Protein AF-A0A8J7AUU2-F1 (afdb_monomer_lite)

Radius of gyration: 16.63 Å; chains: 1; bounding box: 39×26×56 Å

Foldseek 3Di:
DFWDFDWDWDWDQDPVRDIDIDTATATPLAQFKWFWDDCPVVPDDDDDRFIWGHHPVQKIDRPQQKIWGWDDPDRFKIKTKIDGHPDPDIDIWMWGHPPGFKIFIGDPNHTDIIIGTPVNPD

Sequence (122 aa):
MTAVAQEFTTCVMTIDSSVVCGTHTFLQVGNTSWLVETAENGRNSDFHEVPWVFSQNGTVRAGDLWQGSWQVESEDTISVTIRMSGSSATDQFTVRFHGSTNFTAYKNGRAYRYGISADGQG

pLDDT: mean 79.59, std 15.45, range [35.44, 96.62]

Secondary structure (DSSP, 8-state):
---EEEEEEEEEE-TTS-EEEEEEEEEE-TTEEEEEPPGGGSS-S------EEE-TTSEEEETTTEEEEEEE-SSSEEEEEEEETT---EEEEEEEEETTTEEEEEETTEEEEEEEETT---

Structure (mmCIF, N/CA/C/O backbone):
data_AF-A0A8J7AUU2-F1
#
_entry.id   AF-A0A8J7AUU2-F1
#
loop_
_atom_site.group_PDB
_atom_site.id
_atom_site.type_symbol
_atom_site.label_atom_id
_atom_site.label_alt_id
_atom_site.label_comp_id
_atom_site.label_asym_id
_atom_site.label_entity_id
_atom_site.label_seq_id
_atom_site.pdbx_PDB_ins_code
_atom_site.Cartn_x
_atom_site.Cartn_y
_atom_site.Cartn_z
_atom_site.occupancy
_atom_site.B_iso_or_equiv
_atom_site.auth_seq_id
_atom_site.auth_comp_id
_atom_site.auth_asym_id
_atom_site.auth_atom_id
_atom_site.pdbx_PDB_model_num
ATOM 1 N N . MET A 1 1 ? -9.415 -12.548 0.829 1.00 52.66 1 MET A N 1
ATOM 2 C CA . MET A 1 1 ? -9.555 -12.111 2.234 1.00 52.66 1 MET A CA 1
ATOM 3 C C . MET A 1 1 ? -9.561 -10.599 2.191 1.00 52.66 1 MET A C 1
ATOM 5 O O . MET A 1 1 ? -8.622 -10.010 1.662 1.00 52.66 1 MET A O 1
ATOM 9 N N . THR A 1 2 ? -10.656 -10.005 2.649 1.00 53.25 2 THR A N 1
ATOM 10 C CA . THR A 1 2 ? -10.889 -8.560 2.608 1.00 53.25 2 THR A CA 1
ATOM 11 C C . THR A 1 2 ? -10.137 -7.880 3.747 1.00 53.25 2 THR A C 1
ATOM 13 O O . THR A 1 2 ? -9.957 -8.478 4.808 1.00 53.25 2 THR A O 1
ATOM 16 N N . ALA A 1 3 ? -9.705 -6.635 3.544 1.00 59.75 3 ALA A N 1
ATOM 17 C CA . ALA A 1 3 ? -9.190 -5.826 4.640 1.00 59.75 3 ALA A CA 1
ATOM 18 C C . ALA A 1 3 ? -10.308 -5.601 5.660 1.00 59.75 3 ALA A C 1
ATOM 20 O O . ALA A 1 3 ? -11.392 -5.138 5.303 1.00 59.75 3 ALA A O 1
ATOM 21 N N . VAL A 1 4 ? -10.054 -5.947 6.918 1.00 58.50 4 VAL A N 1
ATOM 22 C CA . VAL A 1 4 ? -11.031 -5.776 7.993 1.00 58.50 4 VAL A CA 1
ATOM 23 C C . VAL A 1 4 ? -10.610 -4.579 8.828 1.00 58.50 4 VAL A C 1
ATOM 25 O O . VAL A 1 4 ? -9.488 -4.521 9.331 1.00 58.50 4 VAL A O 1
ATOM 28 N N . ALA A 1 5 ? -11.518 -3.620 8.959 1.00 61.34 5 ALA A N 1
ATOM 29 C CA . ALA A 1 5 ? -11.439 -2.597 9.984 1.00 61.34 5 ALA A CA 1
ATOM 30 C C . ALA A 1 5 ? -11.677 -3.278 11.339 1.00 61.34 5 ALA A C 1
ATOM 32 O O . ALA A 1 5 ? -12.768 -3.791 11.584 1.00 61.34 5 ALA A O 1
ATOM 33 N N . GLN A 1 6 ? -10.651 -3.345 12.184 1.00 56.41 6 GLN A N 1
ATOM 34 C CA . GLN A 1 6 ? -10.781 -3.853 13.547 1.00 56.41 6 GLN A CA 1
ATOM 35 C C . GLN A 1 6 ? -10.790 -2.678 14.518 1.00 56.41 6 GLN A C 1
ATOM 37 O O . GLN A 1 6 ? -9.872 -1.859 14.519 1.00 56.41 6 GLN A O 1
ATOM 42 N N . GLU A 1 7 ? -11.830 -2.594 15.340 1.00 62.19 7 GLU A N 1
ATOM 43 C CA . GLU A 1 7 ? -11.901 -1.610 16.414 1.00 62.19 7 GLU A CA 1
ATOM 44 C C . GLU A 1 7 ? -11.052 -2.082 17.596 1.00 62.19 7 GLU A C 1
ATOM 46 O O . GLU A 1 7 ? -11.259 -3.163 18.149 1.00 62.19 7 GLU A O 1
ATOM 51 N N . PHE A 1 8 ? -10.098 -1.251 17.997 1.00 58.44 8 PHE A N 1
ATOM 52 C CA . PHE A 1 8 ? -9.332 -1.415 19.220 1.00 58.44 8 PHE A CA 1
ATOM 53 C C . PHE A 1 8 ? -9.705 -0.294 20.181 1.00 58.44 8 PHE A C 1
ATOM 55 O O . PHE A 1 8 ? -9.609 0.887 19.849 1.00 58.44 8 PHE A O 1
ATOM 62 N N . THR A 1 9 ? -10.108 -0.660 21.394 1.00 72.19 9 THR A N 1
ATOM 63 C CA . THR A 1 9 ? -10.307 0.310 22.471 1.00 72.19 9 THR A CA 1
ATOM 64 C C . THR A 1 9 ? -9.011 0.434 23.254 1.00 72.19 9 THR A C 1
ATOM 66 O O . THR A 1 9 ? -8.617 -0.492 23.963 1.00 72.19 9 THR A O 1
ATOM 69 N N . THR A 1 10 ? -8.360 1.587 23.146 1.00 74.25 10 THR A N 1
ATOM 70 C CA . THR A 1 10 ? -7.194 1.921 23.964 1.00 74.25 10 THR A CA 1
ATOM 71 C C . THR A 1 10 ? -7.644 2.849 25.076 1.00 74.25 10 THR A C 1
ATOM 73 O O . THR A 1 10 ? -8.198 3.915 24.818 1.00 74.25 10 THR A O 1
ATOM 76 N N . CYS A 1 11 ? -7.397 2.456 26.321 1.00 79.50 11 CYS A N 1
ATOM 77 C CA . CYS A 1 11 ? -7.662 3.294 27.482 1.00 79.50 11 CYS A CA 1
ATOM 78 C C . CYS A 1 11 ? -6.340 3.814 28.043 1.00 79.50 11 CYS A C 1
ATOM 80 O O . CYS A 1 11 ? -5.447 3.030 28.364 1.00 79.50 11 CYS A O 1
ATOM 82 N N . VAL A 1 12 ? -6.221 5.133 28.166 1.00 81.75 12 VAL A N 1
ATOM 83 C CA . VAL A 1 12 ? -5.083 5.790 28.811 1.00 81.75 12 VAL A CA 1
ATOM 84 C C . VAL A 1 12 ? -5.519 6.380 30.146 1.00 81.75 12 VAL A C 1
ATOM 86 O O . VAL A 1 12 ? -6.610 6.939 30.270 1.00 81.75 12 VAL A O 1
ATOM 89 N N . MET A 1 13 ? -4.661 6.234 31.154 1.00 75.75 13 MET A N 1
ATOM 90 C CA . MET A 1 13 ? -4.846 6.880 32.449 1.00 75.75 13 MET A CA 1
ATOM 91 C C . MET A 1 13 ? -4.264 8.290 32.367 1.00 75.75 13 MET A C 1
ATOM 93 O O . MET A 1 13 ? -3.097 8.470 32.011 1.00 75.75 13 MET A O 1
ATOM 97 N N . THR A 1 14 ? -5.081 9.291 32.654 1.00 79.00 14 THR A N 1
ATOM 98 C CA . THR A 1 14 ? -4.669 10.696 32.672 1.00 79.00 14 THR A CA 1
ATOM 99 C C . THR A 1 14 ? -4.083 11.074 34.032 1.00 79.00 14 THR A C 1
ATOM 101 O O . THR A 1 14 ? -4.195 10.353 35.023 1.00 79.00 14 THR A O 1
ATOM 104 N N . ILE A 1 15 ? -3.444 12.245 34.087 1.00 77.88 15 ILE A N 1
ATOM 105 C CA . ILE A 1 15 ? -2.765 12.761 35.288 1.00 77.88 15 ILE A CA 1
ATOM 106 C C . ILE A 1 15 ? -3.756 13.003 36.445 1.00 77.88 15 ILE A C 1
ATOM 108 O O . ILE A 1 15 ? -3.375 12.920 37.610 1.00 77.88 15 ILE A O 1
ATOM 112 N N . ASP A 1 16 ? -5.035 13.246 36.144 1.00 87.25 16 ASP A N 1
ATOM 113 C CA . ASP A 1 16 ? -6.112 13.393 37.133 1.00 87.25 16 ASP A CA 1
ATOM 114 C C . ASP A 1 16 ? -6.745 12.055 37.567 1.00 87.25 16 ASP A C 1
ATOM 116 O O . ASP A 1 16 ? -7.758 12.049 38.262 1.00 87.25 16 ASP A O 1
ATOM 120 N N . SER A 1 17 ? -6.137 10.919 37.203 1.00 80.31 17 SER A N 1
ATOM 121 C CA . SER A 1 17 ? -6.643 9.564 37.477 1.00 80.31 17 SER A CA 1
ATOM 122 C C . SER A 1 17 ? -7.980 9.230 36.806 1.00 80.31 17 SER A C 1
ATOM 124 O O . SER A 1 17 ? -8.623 8.248 37.185 1.00 80.31 17 SER A 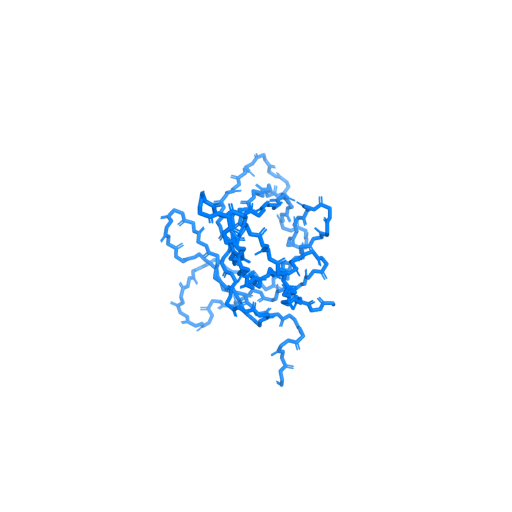O 1
ATOM 126 N N . SER A 1 18 ? -8.406 9.998 35.799 1.00 80.88 18 SER A N 1
ATOM 127 C CA . SER A 1 18 ? -9.490 9.568 34.918 1.00 80.88 18 SER A CA 1
ATOM 128 C C . SER A 1 18 ? -8.978 8.582 33.858 1.00 80.88 18 SER A C 1
ATOM 130 O O . SER A 1 18 ? -7.794 8.526 33.515 1.00 80.88 18 SER A O 1
ATOM 132 N N . VAL A 1 19 ? -9.870 7.710 33.389 1.00 80.69 19 VAL A N 1
ATOM 133 C CA . VAL A 1 19 ? -9.578 6.781 32.295 1.00 80.69 19 VAL A CA 1
ATOM 134 C C . VAL A 1 19 ? -10.267 7.322 31.057 1.00 80.69 19 VAL A C 1
ATOM 136 O O . VAL A 1 19 ? -11.495 7.384 31.007 1.00 80.69 19 VAL A O 1
ATOM 139 N N . VAL A 1 20 ? -9.479 7.706 30.059 1.00 76.31 20 VAL A N 1
ATOM 140 C CA . VAL A 1 20 ? -9.993 8.105 28.749 1.00 76.31 20 VAL A CA 1
ATOM 141 C C . VAL A 1 20 ? -9.797 6.931 27.807 1.00 76.31 20 VAL A C 1
ATOM 143 O O . VAL A 1 20 ? -8.666 6.535 27.525 1.00 76.31 20 VAL A O 1
ATOM 146 N N . CYS A 1 21 ? -10.902 6.360 27.340 1.00 77.62 21 CYS A N 1
ATOM 147 C CA . CYS A 1 21 ? -10.888 5.308 26.333 1.00 77.62 21 CYS A CA 1
ATOM 148 C C . CYS A 1 21 ? -11.197 5.909 24.961 1.00 77.62 21 CYS A C 1
ATOM 150 O O . CYS A 1 21 ? -12.235 6.544 24.780 1.00 77.62 21 CYS A O 1
ATOM 152 N N . GLY A 1 22 ? -10.292 5.702 24.009 1.00 66.31 22 GLY A N 1
ATOM 153 C CA . GLY A 1 22 ? -10.496 5.988 22.595 1.00 66.31 22 GLY A CA 1
ATOM 154 C C . GLY A 1 22 ? -10.708 4.689 21.827 1.00 66.31 22 GLY A C 1
ATOM 155 O O . GLY A 1 22 ? -10.008 3.702 22.057 1.00 66.31 22 GLY A O 1
ATOM 156 N N . THR A 1 23 ? -11.677 4.680 20.919 1.00 57.28 23 THR A N 1
ATOM 157 C CA . THR A 1 23 ? -11.814 3.633 19.903 1.00 57.28 23 THR A CA 1
ATOM 158 C C . THR A 1 23 ? -11.021 4.043 18.673 1.00 57.28 23 THR A C 1
ATOM 160 O O . THR A 1 23 ? -11.297 5.084 18.078 1.00 57.28 23 THR A O 1
ATOM 163 N N . HIS A 1 24 ? -10.060 3.214 18.291 1.00 54.28 24 HIS A N 1
ATOM 164 C CA . HIS A 1 24 ? -9.238 3.388 17.103 1.00 54.28 24 HIS A CA 1
ATOM 165 C C . HIS A 1 24 ? -9.562 2.260 16.133 1.00 54.28 24 HIS A C 1
ATOM 167 O O . HIS A 1 24 ? -9.585 1.092 16.520 1.00 54.28 24 HIS A O 1
ATOM 173 N N . THR A 1 25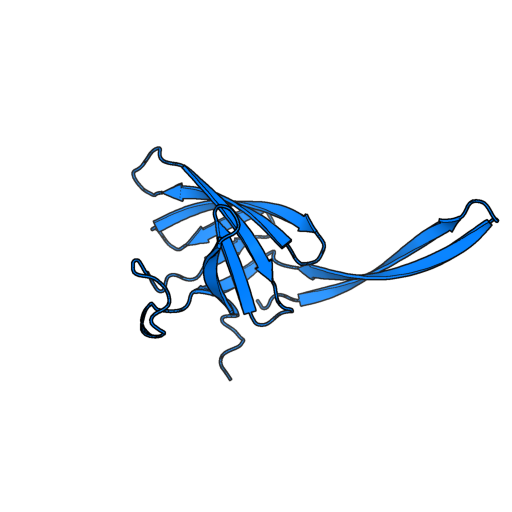 ? -9.836 2.596 14.876 1.00 57.47 25 THR A N 1
ATOM 174 C CA . THR A 1 25 ? -10.063 1.580 13.847 1.00 57.47 25 THR A CA 1
ATOM 175 C C . THR A 1 25 ? -8.741 1.301 13.164 1.00 57.47 25 THR A C 1
ATOM 177 O O . THR A 1 25 ? -8.230 2.135 12.425 1.00 57.47 25 THR A O 1
ATOM 180 N N . PHE A 1 26 ? -8.185 0.122 13.397 1.00 61.66 26 PHE A N 1
ATOM 181 C CA . PHE A 1 26 ? -6.983 -0.310 12.712 1.00 61.66 26 PHE A CA 1
ATOM 182 C C . PHE A 1 26 ? -7.363 -1.084 11.455 1.00 61.66 26 PHE A C 1
ATOM 184 O O . PHE A 1 26 ? -8.103 -2.072 11.528 1.00 61.66 26 PHE A O 1
ATOM 191 N N . LEU A 1 27 ? -6.849 -0.675 10.295 1.00 68.31 27 LEU A N 1
ATOM 192 C CA . LEU A 1 27 ? -7.029 -1.482 9.099 1.00 68.31 27 LEU A CA 1
ATOM 193 C C . LEU A 1 27 ? -6.087 -2.689 9.143 1.00 68.31 27 LEU A C 1
ATOM 195 O O . LEU A 1 27 ? -4.864 -2.561 9.069 1.00 68.31 27 LEU A O 1
ATOM 199 N N . GLN A 1 28 ? -6.651 -3.893 9.201 1.00 73.81 28 GLN A N 1
ATOM 200 C CA . GLN A 1 28 ? -5.867 -5.109 9.052 1.00 73.81 28 GLN A CA 1
ATOM 201 C C . GLN A 1 28 ? -5.529 -5.326 7.568 1.00 73.81 28 GLN A C 1
ATOM 203 O O . GLN A 1 28 ? -6.284 -5.939 6.817 1.00 73.81 28 GLN A O 1
ATOM 208 N N . VAL A 1 29 ? -4.376 -4.804 7.146 1.00 78.25 29 VAL A N 1
ATOM 209 C CA . VAL A 1 29 ? -3.876 -4.903 5.759 1.00 78.25 29 VAL A CA 1
ATOM 210 C C . VAL A 1 29 ? -3.242 -6.271 5.465 1.00 78.25 29 VAL A C 1
ATOM 212 O O . VAL A 1 29 ? -3.147 -6.691 4.314 1.00 78.25 29 VAL A O 1
ATOM 215 N N . GLY A 1 30 ? -2.820 -7.009 6.492 1.00 78.50 30 GLY A N 1
ATOM 216 C CA . GLY A 1 30 ? -2.261 -8.349 6.320 1.00 78.50 30 GLY A CA 1
ATOM 217 C C . GLY A 1 30 ? -3.266 -9.328 5.702 1.00 78.50 30 GLY A C 1
ATOM 218 O O . GLY A 1 30 ? -4.392 -9.440 6.170 1.00 78.50 30 GLY A O 1
ATOM 219 N N . ASN A 1 31 ? -2.817 -10.078 4.695 1.00 83.94 31 ASN A N 1
ATOM 220 C CA . ASN A 1 31 ? -3.587 -11.043 3.899 1.00 83.94 31 ASN A CA 1
ATOM 221 C C . ASN A 1 31 ? -4.656 -10.411 2.991 1.00 83.94 31 ASN A C 1
ATOM 223 O O . ASN A 1 31 ? -5.693 -11.024 2.732 1.00 83.94 31 ASN A O 1
ATOM 227 N N . THR A 1 32 ? -4.388 -9.210 2.474 1.00 86.75 32 THR A N 1
ATOM 228 C CA . THR A 1 32 ? -5.303 -8.483 1.583 1.00 86.75 32 THR A CA 1
ATOM 229 C C . THR A 1 32 ? -4.770 -8.416 0.156 1.00 86.75 32 THR A C 1
ATOM 231 O O . THR A 1 32 ? -3.559 -8.472 -0.079 1.00 86.75 32 THR A O 1
ATOM 234 N N . SER A 1 33 ? -5.684 -8.309 -0.810 1.00 88.94 33 SER A N 1
ATOM 235 C CA . SER A 1 33 ? -5.359 -8.110 -2.220 1.00 88.94 33 SER A CA 1
ATOM 236 C C . SER A 1 33 ? -6.173 -6.959 -2.797 1.00 88.94 33 SER A C 1
ATOM 238 O O . SER A 1 33 ? -7.378 -6.855 -2.559 1.00 88.94 33 SER A O 1
ATOM 240 N N . TRP A 1 34 ? -5.494 -6.101 -3.549 1.00 88.25 34 TRP A N 1
ATOM 241 C CA . TRP A 1 34 ? -6.055 -4.867 -4.072 1.00 88.25 34 TRP A CA 1
ATOM 242 C C . TRP A 1 34 ? -5.761 -4.742 -5.556 1.00 88.25 34 TRP A C 1
ATOM 244 O O . TRP A 1 34 ? -4.601 -4.802 -5.969 1.00 88.25 34 TRP A O 1
ATOM 254 N N . LEU A 1 35 ? -6.807 -4.554 -6.349 1.00 86.56 35 LEU A N 1
ATOM 255 C CA . LEU A 1 35 ? -6.699 -4.245 -7.765 1.00 86.56 35 LEU A CA 1
ATOM 256 C C . LEU A 1 35 ? -6.310 -2.781 -7.905 1.00 86.56 35 LEU A C 1
ATOM 258 O O . LEU A 1 35 ? -6.986 -1.904 -7.376 1.00 86.56 35 LEU A O 1
ATOM 262 N N . VAL A 1 36 ? -5.208 -2.519 -8.595 1.00 84.00 36 VAL A N 1
ATOM 263 C CA . VAL A 1 36 ? -4.742 -1.155 -8.841 1.00 84.00 36 VAL A CA 1
ATOM 264 C C . VAL A 1 36 ? -5.329 -0.667 -10.159 1.00 84.00 36 VAL A C 1
ATOM 266 O O . VAL A 1 36 ? -5.218 -1.369 -11.161 1.00 84.00 36 VAL A O 1
ATOM 269 N N . GLU A 1 37 ? -5.978 0.502 -10.131 1.00 73.62 37 GLU A N 1
ATOM 270 C CA . GLU A 1 37 ? -6.723 1.066 -11.268 1.00 73.62 37 GLU A CA 1
ATOM 271 C C . GLU A 1 37 ? -5.878 1.163 -12.548 1.00 73.62 37 GLU A C 1
ATOM 273 O O . GLU A 1 37 ? -4.668 1.403 -12.493 1.00 73.62 37 GLU A O 1
ATOM 278 N N . THR A 1 38 ? -6.540 1.050 -13.704 1.00 57.00 38 THR A N 1
ATOM 279 C CA . THR A 1 38 ? -5.965 1.317 -15.026 1.00 57.00 38 THR A CA 1
ATOM 280 C C . THR A 1 38 ? -5.808 2.807 -15.314 1.00 57.00 38 THR A C 1
ATOM 282 O O . THR A 1 38 ? -6.477 3.676 -14.755 1.00 57.00 38 THR A O 1
ATOM 285 N N . ALA A 1 39 ? -4.929 3.110 -16.270 1.00 50.41 39 ALA A N 1
ATOM 286 C CA . ALA A 1 39 ? -4.674 4.458 -16.773 1.00 50.41 39 ALA A CA 1
ATOM 287 C C . ALA A 1 39 ? -5.884 5.142 -17.444 1.00 50.41 39 ALA A C 1
ATOM 289 O O . ALA A 1 39 ? -5.817 6.346 -17.702 1.00 50.41 39 ALA A O 1
ATOM 290 N N . GLU A 1 40 ? -6.958 4.407 -17.762 1.00 46.12 40 GLU A N 1
ATOM 291 C CA . GLU A 1 40 ? -8.078 4.881 -18.599 1.00 46.12 40 GLU A CA 1
ATOM 292 C C . GLU A 1 40 ? -8.829 6.082 -18.005 1.00 46.12 40 GLU A C 1
ATOM 294 O O . GLU A 1 40 ? -9.439 6.858 -18.736 1.00 46.12 40 GLU A O 1
ATOM 299 N N . ASN A 1 41 ? -8.672 6.335 -16.705 1.00 51.66 41 ASN A N 1
ATOM 300 C CA . ASN A 1 41 ? -9.246 7.492 -16.015 1.00 51.66 41 ASN A CA 1
ATOM 301 C C . ASN A 1 41 ? -8.466 8.801 -16.294 1.00 51.66 41 ASN A C 1
ATOM 303 O O . ASN A 1 41 ? -8.771 9.842 -15.709 1.00 51.66 41 ASN A O 1
ATOM 307 N N . GLY A 1 42 ? -7.413 8.755 -17.124 1.00 48.53 42 GLY A N 1
ATOM 308 C CA . GLY A 1 42 ? -6.597 9.907 -17.526 1.00 48.53 42 GLY A CA 1
ATOM 309 C C . GLY A 1 42 ? -5.647 10.434 -16.444 1.00 48.53 42 GLY A C 1
ATOM 310 O O . GLY A 1 42 ? -5.136 11.546 -16.565 1.00 48.53 42 GLY A O 1
ATOM 311 N N . ARG A 1 43 ? -5.424 9.670 -15.365 1.00 58.28 43 ARG A N 1
ATOM 312 C CA . ARG A 1 43 ? -4.739 10.153 -14.152 1.00 58.28 43 ARG A CA 1
ATOM 313 C C . ARG A 1 43 ? -3.256 9.791 -14.023 1.00 58.28 43 ARG A C 1
ATOM 315 O O . ARG A 1 43 ? -2.629 10.387 -13.159 1.00 58.28 43 ARG A O 1
ATOM 322 N N . ASN A 1 44 ? -2.686 8.879 -14.826 1.00 53.38 44 ASN A N 1
ATOM 323 C CA . ASN A 1 44 ? -1.235 8.578 -14.850 1.00 53.38 44 ASN A CA 1
ATOM 324 C C . ASN A 1 44 ? -0.833 7.731 -16.092 1.00 53.38 44 ASN A C 1
ATOM 326 O O . ASN A 1 44 ? -1.679 7.076 -16.692 1.00 53.38 44 ASN A O 1
ATOM 330 N N . SER A 1 45 ? 0.444 7.749 -16.497 1.00 48.12 45 SER A N 1
ATOM 331 C CA . SER A 1 45 ? 0.917 7.285 -17.823 1.00 48.12 45 SER A CA 1
ATOM 332 C C . SER A 1 45 ? 1.616 5.916 -17.872 1.00 48.12 45 SER A C 1
ATOM 334 O O . SER A 1 45 ? 2.089 5.523 -18.932 1.00 48.12 45 SER A O 1
ATOM 336 N N . ASP A 1 46 ? 1.738 5.206 -16.754 1.00 49.12 46 ASP A N 1
ATOM 337 C CA . ASP A 1 46 ? 2.568 3.996 -16.656 1.00 49.12 46 ASP A CA 1
ATOM 338 C C . ASP A 1 46 ? 1.827 2.981 -15.789 1.00 49.12 46 ASP A C 1
ATOM 340 O O . ASP A 1 46 ? 1.872 3.132 -14.582 1.00 49.12 46 ASP A O 1
ATOM 344 N N . PHE A 1 47 ? 1.033 2.048 -16.321 1.00 57.38 47 PHE A N 1
ATOM 345 C CA . PHE A 1 47 ? 0.155 1.187 -15.504 1.00 57.38 47 PHE A CA 1
ATOM 346 C C . PHE A 1 47 ? 0.206 -0.290 -15.900 1.00 57.38 47 PHE A C 1
ATOM 348 O O . PHE A 1 47 ? 0.278 -0.632 -17.078 1.00 57.38 47 PHE A O 1
ATOM 355 N N . HIS A 1 48 ? 0.075 -1.147 -14.883 1.00 58.03 48 HIS A N 1
ATOM 356 C CA . HIS A 1 48 ? -0.118 -2.589 -14.998 1.00 58.03 48 HIS A CA 1
ATOM 357 C C . HIS A 1 48 ? -1.225 -3.009 -14.019 1.00 58.03 48 HIS A C 1
ATOM 359 O O . HIS A 1 48 ? -1.105 -2.722 -12.826 1.00 58.03 48 HIS A O 1
ATOM 365 N N . GLU A 1 49 ? -2.272 -3.686 -14.500 1.00 67.88 49 GLU A N 1
ATOM 366 C CA . GLU A 1 49 ? -3.358 -4.270 -13.687 1.00 67.88 49 GLU A CA 1
ATOM 367 C C . GLU A 1 49 ? -2.866 -5.486 -12.889 1.00 67.88 49 GLU A C 1
ATOM 369 O O . GLU A 1 49 ? -3.333 -6.612 -13.053 1.00 67.88 49 GLU A O 1
ATOM 374 N N . VAL A 1 50 ? -1.858 -5.294 -12.046 1.00 80.12 50 VAL A N 1
ATOM 375 C CA . VAL A 1 50 ? -1.333 -6.370 -11.212 1.00 80.12 50 VAL A CA 1
ATOM 376 C C . VAL A 1 50 ? -1.789 -6.133 -9.780 1.00 80.12 50 VAL A C 1
ATOM 378 O O . VAL A 1 50 ? -1.438 -5.099 -9.204 1.00 80.12 50 VAL A O 1
ATOM 381 N N . PRO A 1 51 ? -2.555 -7.069 -9.186 1.00 88.19 51 PRO A N 1
ATOM 382 C CA . 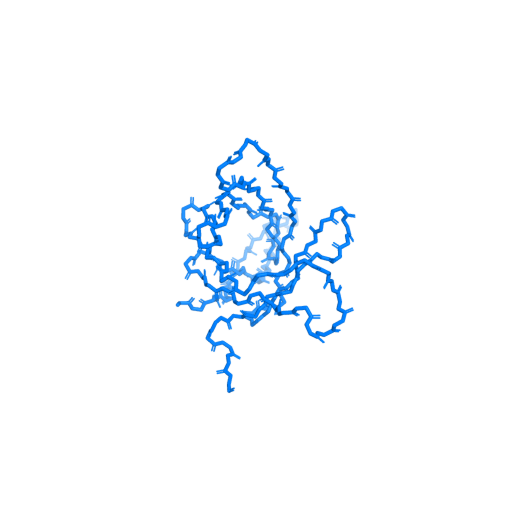PRO A 1 51 ? -3.008 -6.935 -7.816 1.00 88.19 51 PRO A CA 1
ATOM 383 C C . PRO A 1 51 ? -1.834 -6.781 -6.853 1.00 88.19 51 PRO A C 1
ATOM 385 O O . PRO A 1 51 ? -0.854 -7.531 -6.917 1.00 88.19 51 PRO A O 1
ATOM 388 N N . TRP A 1 52 ? -1.957 -5.844 -5.920 1.00 91.81 52 TRP A N 1
ATOM 389 C CA . TRP A 1 52 ? -1.025 -5.712 -4.809 1.00 91.81 52 TRP A CA 1
ATOM 390 C C . TRP A 1 52 ? -1.488 -6.620 -3.683 1.00 91.81 52 TRP A C 1
ATOM 392 O O . TRP A 1 52 ? -2.630 -6.529 -3.233 1.00 91.81 52 TRP A O 1
ATOM 402 N N . VAL A 1 53 ? -0.609 -7.516 -3.244 1.00 92.69 53 VAL A N 1
ATOM 403 C CA . VAL A 1 53 ? -0.899 -8.487 -2.188 1.00 92.69 53 VAL A CA 1
ATOM 404 C C . VAL A 1 53 ? -0.051 -8.160 -0.974 1.00 92.69 53 VAL A C 1
ATOM 406 O O . VAL A 1 53 ? 1.172 -8.297 -1.023 1.00 92.69 53 VAL A O 1
ATOM 409 N N . PHE A 1 54 ? -0.704 -7.763 0.113 1.00 91.94 54 PHE A N 1
ATOM 410 C CA . PHE A 1 54 ? -0.070 -7.497 1.398 1.00 91.94 54 PHE A CA 1
ATOM 411 C C . PHE A 1 54 ? -0.227 -8.725 2.287 1.00 91.94 54 PHE A C 1
ATOM 413 O O . PHE A 1 54 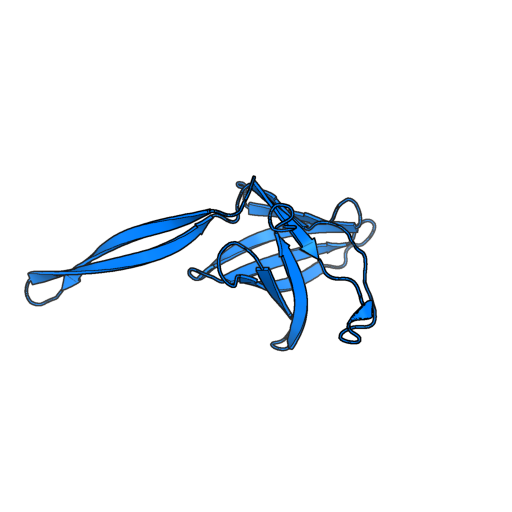? -1.338 -9.155 2.583 1.00 91.94 54 PHE A O 1
ATOM 420 N N . SER A 1 55 ? 0.882 -9.307 2.723 1.00 90.75 55 SER A N 1
ATOM 421 C CA . SER A 1 55 ? 0.898 -10.490 3.586 1.00 90.75 55 SER A CA 1
ATOM 422 C C . SER A 1 55 ? 1.126 -10.090 5.037 1.00 90.75 55 SER A C 1
ATOM 424 O O . SER A 1 55 ? 1.846 -9.132 5.311 1.00 90.75 55 SER A O 1
ATOM 426 N N . GLN A 1 56 ? 0.563 -10.849 5.977 1.00 87.56 56 GLN A N 1
ATOM 427 C CA . GLN A 1 56 ? 0.643 -10.561 7.417 1.00 87.56 56 GLN A CA 1
ATOM 428 C C . GLN A 1 56 ? 2.074 -10.483 7.977 1.00 87.56 56 GLN A C 1
ATOM 430 O O . GLN A 1 56 ? 2.306 -9.827 8.985 1.00 87.56 56 GLN A O 1
ATOM 435 N N . ASN A 1 57 ? 3.044 -11.112 7.315 1.00 88.88 57 ASN A N 1
ATOM 436 C CA . ASN A 1 57 ? 4.457 -11.067 7.696 1.00 88.88 57 ASN A CA 1
ATOM 437 C C . ASN A 1 57 ? 5.177 -9.758 7.299 1.00 88.88 57 ASN A C 1
ATOM 439 O O . ASN A 1 57 ? 6.403 -9.717 7.339 1.00 88.88 57 ASN A O 1
ATOM 443 N N . GLY A 1 58 ? 4.452 -8.721 6.867 1.00 91.25 58 GLY A N 1
ATOM 444 C CA . GLY A 1 58 ? 5.044 -7.449 6.448 1.00 91.25 58 GLY A CA 1
ATOM 445 C C . GLY A 1 58 ? 5.589 -7.459 5.018 1.00 91.25 58 GLY A C 1
ATOM 446 O O . GLY A 1 58 ? 6.299 -6.534 4.639 1.00 91.25 58 GLY A O 1
ATOM 447 N N . THR A 1 59 ? 5.286 -8.481 4.209 1.00 95.38 59 THR A N 1
ATOM 448 C CA . THR A 1 59 ? 5.687 -8.524 2.790 1.00 95.38 59 THR A CA 1
ATOM 449 C C . THR A 1 59 ? 4.583 -8.006 1.875 1.00 95.38 59 THR A C 1
ATOM 451 O O . THR A 1 59 ? 3.396 -8.206 2.140 1.00 95.38 59 THR A O 1
ATOM 454 N N . VAL A 1 60 ? 4.966 -7.335 0.790 1.00 94.94 60 VAL A N 1
ATOM 455 C CA . VAL A 1 60 ? 4.053 -6.885 -0.271 1.00 94.94 60 VAL A CA 1
ATOM 456 C C . VAL A 1 60 ? 4.610 -7.268 -1.638 1.00 94.94 60 VAL A C 1
ATOM 458 O O . VAL A 1 60 ? 5.821 -7.240 -1.849 1.00 94.94 60 VAL A O 1
ATOM 461 N N . ARG A 1 61 ? 3.737 -7.640 -2.573 1.00 94.38 61 ARG A N 1
ATOM 462 C CA . ARG A 1 61 ? 4.114 -7.988 -3.951 1.00 94.38 61 ARG A CA 1
ATOM 463 C C . ARG A 1 61 ? 3.074 -7.523 -4.960 1.00 94.38 61 ARG A C 1
ATOM 465 O O . ARG A 1 61 ? 1.884 -7.537 -4.647 1.00 94.38 61 ARG A O 1
ATOM 472 N N . ALA A 1 62 ? 3.520 -7.220 -6.173 1.00 91.25 62 ALA A N 1
ATOM 473 C CA . ALA A 1 62 ? 2.660 -7.090 -7.345 1.00 91.25 62 ALA A CA 1
ATOM 474 C C . ALA A 1 62 ? 3.071 -8.137 -8.381 1.00 91.25 62 ALA A C 1
ATOM 476 O O . ALA A 1 62 ? 3.895 -7.870 -9.258 1.00 91.25 62 ALA A O 1
ATOM 477 N N . GLY A 1 63 ? 2.503 -9.342 -8.255 1.00 87.81 63 GLY A N 1
ATOM 478 C CA . GLY A 1 63 ? 2.845 -10.482 -9.110 1.00 87.81 63 GLY A CA 1
ATOM 479 C C . GLY A 1 63 ? 4.359 -10.690 -9.194 1.00 87.81 63 GLY A C 1
ATOM 480 O O . GLY A 1 63 ? 5.035 -10.699 -8.165 1.00 87.81 63 GLY A O 1
ATOM 481 N N . ASP A 1 64 ? 4.867 -10.782 -10.424 1.00 88.50 64 ASP A N 1
ATOM 482 C CA . ASP A 1 64 ? 6.297 -10.913 -10.724 1.00 88.50 64 ASP A CA 1
ATOM 483 C C . ASP A 1 64 ? 6.976 -9.570 -11.046 1.00 88.50 64 ASP A C 1
ATOM 485 O O . ASP A 1 64 ? 8.145 -9.555 -11.426 1.00 88.50 64 ASP A O 1
ATOM 489 N N . LEU A 1 65 ? 6.282 -8.429 -10.924 1.00 87.38 65 LEU A N 1
ATOM 490 C CA . LEU A 1 65 ? 6.837 -7.115 -11.282 1.00 87.38 65 LEU A CA 1
ATOM 491 C C . LEU A 1 65 ? 7.786 -6.579 -10.214 1.00 87.38 65 LEU A C 1
ATOM 493 O O . LEU A 1 65 ? 8.851 -6.040 -10.523 1.00 87.38 65 LEU A O 1
ATOM 497 N N . TRP A 1 66 ? 7.382 -6.701 -8.954 1.00 92.69 66 TRP A N 1
ATOM 498 C CA . TRP A 1 66 ? 8.165 -6.256 -7.813 1.00 92.69 66 TRP A CA 1
ATOM 499 C C . TRP A 1 66 ? 7.699 -6.929 -6.526 1.00 92.69 66 TRP A C 1
ATOM 501 O O . TRP A 1 66 ? 6.558 -7.382 -6.390 1.00 92.69 66 TRP A O 1
ATOM 511 N N . GLN A 1 67 ? 8.596 -6.926 -5.546 1.00 95.25 67 GLN A N 1
ATOM 512 C CA . GLN A 1 67 ? 8.341 -7.384 -4.184 1.00 95.25 67 GLN A CA 1
ATOM 513 C C . GLN A 1 67 ? 8.997 -6.444 -3.177 1.00 95.25 67 GLN A C 1
ATOM 515 O O . GLN A 1 67 ? 9.967 -5.758 -3.495 1.00 95.25 67 GLN A O 1
ATOM 520 N N . GLY A 1 68 ? 8.488 -6.423 -1.954 1.00 96.00 68 GLY A N 1
ATOM 521 C CA . GLY A 1 68 ? 8.916 -5.466 -0.954 1.00 96.00 68 GLY A CA 1
ATOM 522 C C . GLY A 1 68 ? 8.426 -5.770 0.450 1.00 96.00 68 GLY A C 1
ATOM 523 O O . GLY A 1 68 ? 7.888 -6.842 0.739 1.00 96.00 68 GLY A O 1
ATOM 524 N N . SER A 1 69 ? 8.600 -4.780 1.312 1.00 96.44 69 SER A N 1
ATOM 525 C CA . SER A 1 69 ? 8.107 -4.769 2.682 1.00 96.44 69 SER A CA 1
ATOM 526 C C . SER A 1 69 ? 7.147 -3.610 2.902 1.00 96.44 69 SER A C 1
ATOM 528 O O . SER A 1 69 ? 7.293 -2.557 2.279 1.00 96.44 69 SER A O 1
ATOM 530 N N . TRP A 1 70 ? 6.215 -3.787 3.829 1.00 95.81 70 TRP A N 1
ATOM 531 C CA . TRP A 1 70 ? 5.342 -2.726 4.309 1.00 95.81 70 TRP A CA 1
ATOM 532 C C . TRP A 1 70 ? 5.382 -2.625 5.831 1.00 95.81 70 TRP A C 1
ATOM 534 O O . TRP A 1 70 ? 5.608 -3.619 6.526 1.00 95.81 70 TRP A O 1
ATOM 544 N N . GLN A 1 71 ? 5.173 -1.415 6.342 1.00 92.75 71 GLN A N 1
ATOM 545 C CA . GLN A 1 71 ? 5.112 -1.131 7.772 1.00 92.75 71 GLN A CA 1
ATOM 546 C C . GLN A 1 71 ? 4.026 -0.107 8.067 1.00 92.75 71 GLN A C 1
ATOM 548 O O . GLN A 1 71 ? 3.752 0.781 7.268 1.00 92.75 71 GLN A O 1
ATOM 553 N N . VAL A 1 72 ? 3.410 -0.243 9.232 1.00 90.81 72 VAL A N 1
ATOM 554 C CA . VAL A 1 72 ? 2.348 0.641 9.711 1.00 90.81 72 VAL A CA 1
ATOM 555 C C . VAL A 1 72 ? 2.957 1.975 10.130 1.00 90.81 72 VAL A C 1
ATOM 557 O O . VAL A 1 72 ? 3.874 1.990 10.949 1.00 90.81 72 VAL A O 1
ATOM 560 N N . GLU A 1 73 ? 2.441 3.079 9.594 1.00 89.75 73 GLU A N 1
ATOM 561 C CA . GLU A 1 73 ? 2.790 4.437 10.037 1.00 89.75 73 GLU A CA 1
ATOM 562 C C . GLU A 1 73 ? 1.691 5.039 10.923 1.00 89.75 73 GLU A C 1
ATOM 564 O O . GLU A 1 73 ? 1.987 5.690 11.924 1.00 89.75 73 GLU A O 1
ATOM 569 N N . SER A 1 74 ? 0.425 4.799 10.576 1.00 87.81 74 SER A N 1
ATOM 570 C CA . SER A 1 74 ? -0.760 5.236 11.323 1.00 87.81 74 SER A CA 1
ATOM 571 C C . SER A 1 74 ? -1.906 4.226 11.167 1.00 87.81 74 SER A C 1
ATOM 573 O O . SER A 1 74 ? -1.742 3.172 10.557 1.00 87.81 74 SER A O 1
ATOM 575 N N . GLU A 1 75 ? -3.080 4.553 11.712 1.00 84.69 75 GLU A N 1
ATOM 576 C CA . GLU A 1 75 ? -4.306 3.742 11.611 1.00 84.69 75 GLU A CA 1
ATOM 577 C C . GLU A 1 75 ? -4.720 3.417 10.166 1.00 84.69 75 GLU A C 1
ATOM 579 O O . GLU A 1 75 ? -5.193 2.314 9.887 1.00 84.69 75 GLU A O 1
ATOM 584 N N . ASP A 1 76 ? -4.529 4.373 9.253 1.00 88.19 76 ASP A N 1
ATOM 585 C CA . ASP A 1 76 ? -4.964 4.313 7.856 1.00 88.19 76 ASP A CA 1
ATOM 586 C C . ASP A 1 76 ? -3.799 4.325 6.856 1.00 88.19 76 ASP A C 1
ATOM 588 O O . ASP A 1 76 ? -4.036 4.267 5.650 1.00 88.19 76 ASP A O 1
ATOM 592 N N . THR A 1 77 ? -2.549 4.413 7.320 1.00 91.81 77 THR A N 1
ATOM 593 C CA . THR A 1 77 ? -1.385 4.631 6.453 1.00 91.81 77 THR A CA 1
ATOM 594 C C . THR A 1 77 ? -0.273 3.624 6.719 1.00 91.81 77 THR A C 1
ATOM 596 O O . THR A 1 77 ? 0.120 3.371 7.860 1.00 91.81 77 THR A O 1
ATOM 599 N N . ILE A 1 78 ? 0.277 3.077 5.635 1.00 94.06 78 ILE A N 1
ATOM 600 C CA . ILE A 1 78 ? 1.480 2.241 5.643 1.00 94.06 78 ILE A CA 1
ATOM 601 C C . ILE A 1 78 ? 2.582 2.871 4.786 1.00 94.06 78 ILE A C 1
ATOM 603 O O . ILE A 1 78 ? 2.305 3.500 3.761 1.00 94.06 78 ILE A O 1
ATOM 607 N N . SER A 1 79 ? 3.836 2.627 5.152 1.00 95.62 79 SER A N 1
ATOM 608 C CA . SER A 1 79 ? 4.984 2.794 4.263 1.00 95.62 79 SER A CA 1
ATOM 609 C C . SER A 1 79 ? 5.245 1.507 3.497 1.00 95.62 79 SER A C 1
ATOM 611 O O . SER A 1 79 ? 5.043 0.405 4.010 1.00 95.62 79 SER A O 1
ATOM 613 N N . VAL A 1 80 ? 5.699 1.643 2.256 1.00 96.19 80 VA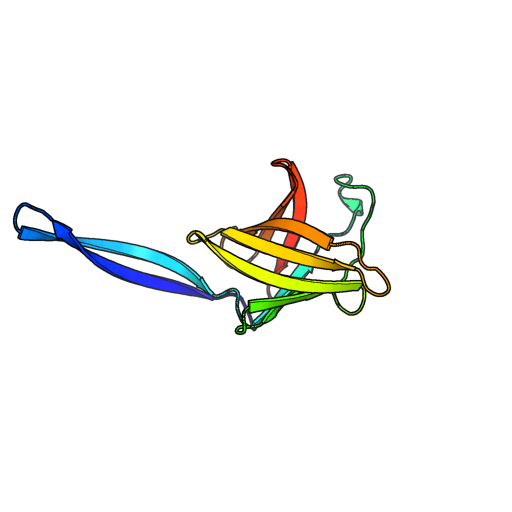L A N 1
ATOM 614 C CA . VAL A 1 80 ? 6.016 0.530 1.368 1.00 96.19 80 VAL A CA 1
ATOM 615 C C . VAL A 1 80 ? 7.363 0.782 0.704 1.00 96.19 80 VAL A C 1
ATOM 617 O O . VAL A 1 80 ? 7.572 1.828 0.092 1.00 96.19 80 VAL A O 1
ATOM 620 N N . THR A 1 81 ? 8.246 -0.212 0.778 1.00 96.62 81 THR A N 1
ATOM 621 C CA . THR A 1 81 ? 9.539 -0.228 0.087 1.00 96.62 81 THR A CA 1
ATOM 622 C C . THR A 1 81 ? 9.601 -1.454 -0.806 1.00 96.62 81 THR A C 1
ATOM 624 O O . THR A 1 81 ? 9.477 -2.575 -0.313 1.00 96.62 81 THR A O 1
ATOM 627 N N . ILE A 1 82 ? 9.811 -1.263 -2.106 1.00 95.44 82 ILE A N 1
ATOM 628 C CA . ILE A 1 82 ? 9.813 -2.329 -3.113 1.00 95.44 82 ILE A CA 1
ATOM 629 C C . ILE A 1 82 ? 11.152 -2.421 -3.831 1.00 95.44 82 ILE A C 1
ATOM 631 O O . ILE A 1 82 ? 11.935 -1.474 -3.861 1.00 95.44 82 ILE A O 1
ATOM 635 N N . ARG A 1 83 ? 11.382 -3.566 -4.463 1.00 94.44 83 ARG A N 1
ATOM 636 C CA . ARG A 1 83 ? 12.457 -3.819 -5.412 1.00 94.44 83 ARG A CA 1
ATOM 637 C C . ARG A 1 83 ? 11.858 -4.369 -6.700 1.00 94.44 83 ARG A C 1
ATOM 639 O O . ARG A 1 83 ? 11.092 -5.332 -6.660 1.00 94.44 83 ARG A O 1
ATOM 646 N N . MET A 1 84 ? 12.238 -3.771 -7.824 1.00 90.31 84 MET A N 1
ATOM 647 C CA . MET A 1 84 ? 11.785 -4.206 -9.147 1.00 90.31 84 MET A CA 1
ATOM 648 C C . MET A 1 84 ? 12.442 -5.538 -9.523 1.00 90.31 84 MET A C 1
ATOM 650 O O . MET A 1 84 ? 13.647 -5.727 -9.319 1.00 90.31 84 MET A O 1
ATOM 654 N N . SER A 1 85 ? 11.668 -6.460 -10.089 1.00 87.88 85 SER A N 1
ATOM 655 C CA . SER A 1 85 ? 12.178 -7.751 -10.549 1.00 87.88 85 SER A CA 1
ATOM 656 C C . SER A 1 85 ? 13.259 -7.574 -11.611 1.00 87.88 85 SER A C 1
ATOM 658 O O . SER A 1 85 ? 13.163 -6.722 -12.491 1.00 87.88 85 SER A O 1
ATOM 660 N N . GLY A 1 86 ? 14.332 -8.360 -11.505 1.00 87.88 86 GLY A N 1
ATOM 661 C CA . GLY A 1 86 ? 15.482 -8.262 -12.411 1.00 87.88 86 GLY A CA 1
ATOM 662 C C . GLY A 1 86 ? 16.336 -6.997 -12.243 1.00 87.88 86 GLY A C 1
ATOM 663 O O . GLY A 1 86 ? 17.277 -6.805 -13.007 1.00 87.88 86 GLY A O 1
ATOM 664 N N . SER A 1 87 ? 16.060 -6.151 -11.243 1.00 88.94 87 SER A N 1
ATOM 665 C CA . SER A 1 87 ? 16.794 -4.910 -10.984 1.00 88.94 87 SER A CA 1
ATOM 666 C C . SER A 1 87 ? 17.321 -4.839 -9.546 1.00 88.94 87 SER A C 1
ATOM 668 O O . SER A 1 87 ? 16.857 -5.534 -8.637 1.00 88.94 87 SER A O 1
ATOM 670 N N . SER A 1 88 ? 18.336 -4.007 -9.316 1.00 88.38 88 SER A N 1
ATOM 671 C CA . SER A 1 88 ? 18.753 -3.568 -7.976 1.00 88.38 88 SER A CA 1
ATOM 672 C C . SER A 1 88 ? 18.028 -2.298 -7.523 1.00 88.38 88 SER A C 1
ATOM 674 O O . SER A 1 88 ? 18.181 -1.901 -6.371 1.00 88.38 88 SER A O 1
ATOM 676 N N . ALA A 1 89 ? 17.240 -1.674 -8.404 1.00 89.75 89 ALA A N 1
ATOM 677 C CA . ALA A 1 89 ? 16.493 -0.469 -8.090 1.00 89.75 89 ALA A CA 1
ATOM 678 C C . ALA A 1 89 ? 15.424 -0.745 -7.028 1.00 89.75 89 ALA A C 1
ATOM 680 O O . ALA A 1 89 ? 14.624 -1.681 -7.152 1.00 89.75 89 ALA A O 1
ATOM 681 N N . THR A 1 90 ? 15.407 0.109 -6.009 1.00 93.06 90 THR A N 1
ATOM 682 C CA . THR A 1 90 ? 14.366 0.151 -4.987 1.00 93.06 90 THR A CA 1
ATOM 683 C C . THR A 1 90 ? 13.490 1.379 -5.172 1.00 93.06 90 THR A C 1
ATOM 685 O O . THR A 1 90 ? 13.941 2.401 -5.690 1.00 93.06 90 THR A O 1
ATOM 688 N N . ASP A 1 91 ? 12.246 1.286 -4.721 1.00 91.75 91 ASP A N 1
ATOM 689 C CA . ASP A 1 91 ? 11.311 2.405 -4.694 1.00 91.75 91 ASP A CA 1
ATOM 690 C C . ASP A 1 91 ? 10.578 2.459 -3.353 1.00 91.75 91 ASP A C 1
ATOM 692 O O . ASP A 1 91 ? 10.434 1.435 -2.684 1.00 91.75 91 ASP A O 1
ATOM 696 N N . GLN A 1 92 ? 10.128 3.649 -2.965 1.00 95.50 92 GLN A N 1
ATOM 697 C CA . GLN A 1 92 ? 9.416 3.879 -1.715 1.00 95.50 92 GLN A CA 1
ATOM 698 C C . GLN A 1 92 ? 8.220 4.808 -1.925 1.00 95.50 92 GLN A C 1
ATOM 700 O O . GLN A 1 92 ? 8.306 5.833 -2.607 1.00 95.50 92 GLN A O 1
ATOM 705 N N . PHE A 1 93 ? 7.099 4.449 -1.309 1.00 95.25 93 PHE A N 1
ATOM 706 C CA . PHE A 1 93 ? 5.861 5.219 -1.315 1.00 95.25 93 PHE A CA 1
ATOM 707 C C . PHE A 1 93 ? 5.048 4.915 -0.054 1.00 95.25 93 PHE A C 1
ATOM 709 O O . PHE A 1 93 ? 5.302 3.936 0.646 1.00 95.25 93 PHE A O 1
ATOM 716 N N . THR A 1 94 ? 4.062 5.753 0.240 1.00 96.00 94 THR A N 1
ATOM 717 C CA . THR A 1 94 ? 3.072 5.483 1.285 1.00 96.00 94 THR A CA 1
ATOM 718 C C . THR A 1 94 ? 1.764 5.034 0.655 1.00 96.00 94 THR A C 1
ATOM 720 O O . THR A 1 94 ? 1.472 5.366 -0.493 1.00 96.00 94 THR A O 1
ATOM 723 N N . VAL A 1 95 ? 0.969 4.260 1.382 1.00 93.56 95 VAL A N 1
ATOM 724 C CA . VAL A 1 95 ? -0.387 3.878 0.984 1.00 93.56 95 VAL A CA 1
ATOM 725 C C . VAL A 1 95 ? -1.327 4.297 2.092 1.00 93.56 95 VAL A C 1
ATOM 727 O O . VAL A 1 95 ? -1.167 3.862 3.228 1.00 93.56 95 VAL A O 1
ATOM 730 N N . ARG A 1 96 ? -2.298 5.138 1.743 1.00 92.88 96 ARG A N 1
ATOM 731 C CA . ARG A 1 96 ? -3.371 5.565 2.631 1.00 92.88 96 ARG A CA 1
ATOM 732 C C . ARG A 1 96 ? -4.663 4.879 2.227 1.00 92.88 96 ARG A C 1
ATOM 734 O O . ARG A 1 96 ? -5.123 5.057 1.098 1.00 92.88 96 ARG A O 1
ATOM 741 N N . PHE A 1 97 ? -5.238 4.119 3.137 1.00 89.12 97 PHE A N 1
ATOM 742 C CA . PHE A 1 97 ? -6.486 3.409 2.931 1.00 89.12 97 PHE A CA 1
ATOM 743 C C . PHE A 1 97 ? -7.675 4.278 3.329 1.00 89.12 97 PHE A C 1
ATOM 745 O O . PHE A 1 97 ? -7.673 4.925 4.372 1.00 89.12 97 PHE A O 1
ATOM 752 N N . HIS A 1 98 ? -8.722 4.259 2.511 1.00 87.56 98 HIS A N 1
ATOM 753 C CA . HIS A 1 98 ? -9.975 4.956 2.782 1.00 87.56 98 HIS A CA 1
ATOM 754 C C . HIS A 1 98 ? -11.026 3.904 3.137 1.00 87.56 98 HIS A C 1
ATOM 756 O O . HIS A 1 98 ? -11.846 3.490 2.315 1.00 87.56 98 HIS A O 1
ATOM 762 N N . GLY A 1 99 ? -10.939 3.412 4.374 1.00 81.88 99 GLY A N 1
ATOM 763 C CA . GLY A 1 99 ? -11.730 2.277 4.848 1.00 81.88 99 GLY A CA 1
ATOM 764 C C . GLY A 1 99 ? -11.257 0.940 4.264 1.00 81.88 99 GLY A C 1
ATOM 765 O O . GLY A 1 99 ? -10.077 0.746 3.984 1.00 81.88 99 GLY A O 1
ATOM 766 N N . SER A 1 100 ? -12.184 -0.004 4.098 1.00 81.50 100 SER A N 1
ATOM 767 C CA . SER A 1 100 ? -11.897 -1.373 3.639 1.00 81.50 100 SER A CA 1
ATOM 768 C C . SER A 1 100 ? -11.999 -1.573 2.122 1.00 81.50 100 SER A C 1
ATOM 770 O O . SER A 1 100 ? -11.760 -2.679 1.634 1.00 81.50 100 SER A O 1
ATOM 772 N N . THR A 1 101 ? -12.374 -0.537 1.365 1.00 83.12 101 THR A N 1
ATOM 773 C CA . THR A 1 101 ? -12.765 -0.683 -0.048 1.00 83.12 101 THR A CA 1
ATOM 774 C C . THR A 1 101 ? -11.781 -0.081 -1.033 1.00 83.12 101 THR A C 1
ATOM 776 O O . THR A 1 101 ? -11.691 -0.572 -2.154 1.00 83.12 101 THR A O 1
ATOM 779 N N . ASN A 1 102 ? -11.026 0.951 -0.649 1.00 87.62 102 ASN A N 1
ATOM 780 C CA . ASN A 1 102 ? -10.075 1.589 -1.554 1.00 87.62 102 ASN A CA 1
ATOM 781 C C . ASN A 1 102 ? -8.865 2.204 -0.832 1.00 87.62 102 ASN A C 1
ATOM 783 O O . ASN A 1 102 ? -8.869 2.381 0.386 1.00 87.62 102 ASN A O 1
ATOM 787 N N . PHE A 1 103 ? -7.822 2.528 -1.594 1.00 90.38 103 PHE A N 1
ATOM 788 C CA . PHE A 1 103 ? -6.642 3.248 -1.124 1.00 90.38 103 PHE A CA 1
ATOM 789 C C . PHE A 1 103 ? -6.103 4.220 -2.176 1.00 90.38 103 PHE A C 1
ATOM 791 O O . PHE A 1 103 ? -6.313 4.051 -3.379 1.00 90.38 103 PHE A O 1
ATOM 798 N N . THR A 1 104 ? -5.288 5.170 -1.716 1.00 91.25 104 THR A N 1
ATOM 799 C CA . THR A 1 104 ? -4.400 5.982 -2.557 1.00 91.25 104 THR A CA 1
ATOM 800 C C . THR A 1 104 ? -2.947 5.772 -2.136 1.00 91.25 104 THR A C 1
ATOM 802 O O . THR A 1 104 ? -2.598 5.964 -0.972 1.00 91.25 104 THR A O 1
ATOM 805 N N . ALA A 1 105 ? -2.079 5.409 -3.078 1.00 92.44 105 ALA A N 1
ATOM 806 C CA . ALA A 1 105 ? -0.636 5.414 -2.872 1.00 92.44 105 ALA A CA 1
ATOM 807 C C . ALA A 1 105 ? -0.065 6.799 -3.191 1.00 92.44 105 ALA A C 1
ATOM 809 O O . ALA A 1 105 ? -0.451 7.404 -4.193 1.00 92.44 105 ALA A O 1
ATOM 810 N N . TYR A 1 106 ? 0.888 7.276 -2.396 1.00 92.88 106 TYR A N 1
ATOM 811 C CA . TYR A 1 106 ? 1.550 8.563 -2.566 1.00 92.88 106 TYR A CA 1
ATOM 812 C C . TYR A 1 106 ? 3.059 8.394 -2.669 1.00 92.88 106 TYR A C 1
ATOM 814 O O . TYR A 1 106 ? 3.692 7.737 -1.848 1.00 92.88 106 TYR A O 1
ATOM 822 N N . LYS A 1 107 ? 3.654 9.066 -3.649 1.00 90.69 107 LYS A N 1
ATOM 823 C CA . LYS A 1 107 ? 5.102 9.153 -3.818 1.00 90.69 107 LYS A CA 1
ATOM 824 C C . LYS A 1 107 ? 5.505 10.617 -3.814 1.00 90.69 107 LYS A C 1
ATOM 826 O O . LYS A 1 107 ? 4.945 11.415 -4.566 1.00 90.69 107 LYS A O 1
ATOM 831 N N . ASN A 1 108 ? 6.448 10.986 -2.949 1.00 90.06 108 ASN A N 1
ATOM 832 C CA . ASN A 1 108 ? 6.898 12.375 -2.783 1.00 90.06 108 ASN A CA 1
ATOM 833 C C . ASN A 1 108 ? 5.729 13.363 -2.563 1.00 90.06 108 ASN A C 1
ATOM 835 O O . ASN A 1 108 ? 5.686 14.438 -3.160 1.00 90.06 108 ASN A O 1
ATOM 839 N N . GLY A 1 109 ? 4.735 12.961 -1.761 1.00 87.69 109 GLY A N 1
ATOM 840 C CA . GLY A 1 109 ? 3.545 13.765 -1.450 1.00 87.69 109 GLY A CA 1
ATOM 841 C C . GLY A 1 109 ? 2.507 13.877 -2.574 1.00 87.69 109 GLY A C 1
ATOM 842 O O . GLY A 1 109 ? 1.504 14.565 -2.405 1.00 87.69 109 GLY A O 1
ATOM 843 N N . ARG A 1 110 ? 2.709 13.213 -3.719 1.00 87.31 110 ARG A N 1
ATOM 844 C CA . ARG A 1 110 ? 1.773 13.221 -4.852 1.00 87.31 110 ARG A CA 1
ATOM 845 C C . ARG A 1 110 ? 1.096 11.873 -5.002 1.00 87.31 110 ARG A C 1
ATOM 847 O O . ARG A 1 110 ? 1.739 10.843 -4.816 1.00 87.31 110 ARG A O 1
ATOM 854 N N . ALA A 1 111 ? -0.184 11.888 -5.367 1.00 87.44 111 ALA A N 1
ATOM 855 C C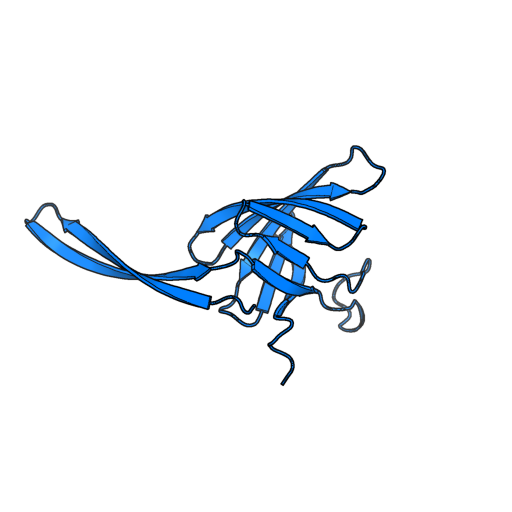A . ALA A 1 111 ? -0.902 10.663 -5.683 1.00 87.44 111 ALA A CA 1
ATOM 856 C C . ALA A 1 111 ? -0.189 9.925 -6.826 1.00 87.44 111 ALA A C 1
ATOM 858 O O . ALA A 1 111 ? 0.122 10.500 -7.869 1.00 87.44 111 ALA A O 1
ATOM 859 N N . TYR A 1 112 ? 0.104 8.657 -6.579 1.00 85.38 112 TYR A N 1
ATOM 860 C CA . TYR A 1 112 ? 0.886 7.785 -7.441 1.00 85.38 112 TYR A CA 1
ATOM 861 C C . TYR A 1 112 ? 0.014 6.669 -8.022 1.00 85.38 112 TYR A C 1
ATOM 863 O O . TYR A 1 112 ? 0.028 6.448 -9.233 1.00 85.38 112 TYR A O 1
ATOM 871 N N . ARG A 1 113 ? -0.783 5.994 -7.183 1.00 88.12 113 ARG A N 1
ATOM 872 C CA . ARG A 1 113 ? -1.683 4.894 -7.578 1.00 88.12 113 ARG A CA 1
ATOM 873 C C . ARG A 1 113 ? -2.979 4.934 -6.786 1.00 88.12 113 ARG A C 1
ATOM 875 O O . ARG A 1 113 ? -3.015 5.500 -5.697 1.00 88.12 113 ARG A O 1
ATOM 882 N N . TYR A 1 114 ? -3.992 4.260 -7.307 1.00 86.81 114 TYR A N 1
ATOM 883 C CA . TYR A 1 114 ? -5.273 4.046 -6.645 1.00 86.81 114 TYR A CA 1
ATOM 884 C C . TYR A 1 114 ? -5.570 2.556 -6.658 1.00 86.81 114 TYR A C 1
ATOM 886 O O . TYR A 1 114 ? -5.314 1.897 -7.666 1.00 86.81 114 TYR A O 1
ATOM 894 N N . GLY A 1 115 ? -6.054 2.027 -5.542 1.00 86.75 115 GLY A N 1
ATOM 895 C CA . GLY A 1 115 ? -6.408 0.621 -5.424 1.00 86.75 115 GLY A CA 1
ATOM 896 C C . GLY A 1 115 ? -7.824 0.450 -4.913 1.00 86.75 115 GLY A C 1
ATOM 897 O O . GLY A 1 115 ? -8.267 1.211 -4.059 1.00 86.75 115 GLY A O 1
ATOM 898 N N . ILE A 1 116 ? -8.505 -0.574 -5.408 1.00 85.25 116 ILE A N 1
ATOM 899 C CA . ILE A 1 116 ? -9.794 -1.057 -4.914 1.00 85.25 116 ILE A CA 1
ATOM 900 C C . ILE A 1 116 ? -9.615 -2.471 -4.368 1.00 85.25 116 ILE A C 1
ATOM 902 O O . ILE A 1 116 ? -8.792 -3.241 -4.871 1.00 85.25 116 ILE A O 1
ATOM 906 N N . SER A 1 117 ? -10.334 -2.825 -3.308 1.00 79.62 117 SER A N 1
ATOM 907 C CA . SER A 1 117 ? -10.258 -4.184 -2.775 1.00 79.62 117 SER A CA 1
ATOM 908 C C . SER A 1 117 ? -10.801 -5.164 -3.818 1.00 79.62 117 SER A C 1
ATOM 910 O O . SER A 1 117 ? -11.807 -4.892 -4.473 1.00 79.62 117 SER A O 1
ATOM 912 N N . ALA A 1 118 ? -10.130 -6.306 -4.001 1.00 65.69 118 ALA A N 1
ATOM 913 C CA . ALA A 1 118 ? -10.549 -7.295 -5.001 1.00 65.69 118 ALA A CA 1
ATOM 914 C C . ALA A 1 118 ? -11.964 -7.856 -4.731 1.00 65.69 118 ALA A C 1
ATOM 916 O O . ALA A 1 118 ? -12.649 -8.266 -5.660 1.00 65.69 118 ALA A O 1
ATOM 917 N N . ASP A 1 119 ? -12.411 -7.810 -3.473 1.00 59.94 119 ASP A N 1
ATOM 918 C CA . ASP A 1 119 ? -13.745 -8.238 -3.035 1.00 59.94 119 ASP A CA 1
ATOM 919 C C . ASP A 1 119 ? -14.795 -7.098 -3.103 1.00 59.94 119 ASP A C 1
ATOM 921 O O . ASP A 1 119 ? -15.965 -7.314 -2.800 1.00 59.94 119 ASP A O 1
ATOM 925 N N . GLY A 1 120 ? -14.385 -5.873 -3.459 1.00 48.44 120 GLY A N 1
ATOM 926 C CA . GLY A 1 120 ? -15.231 -4.677 -3.554 1.00 48.44 120 GLY A CA 1
ATOM 927 C C . GLY A 1 120 ? -15.852 -4.442 -4.934 1.00 48.44 120 GLY A C 1
ATOM 928 O O . GLY A 1 120 ? -16.452 -3.390 -5.153 1.00 48.44 120 GLY A O 1
ATOM 929 N N . GLN A 1 121 ? -15.705 -5.389 -5.866 1.00 39.38 121 GLN A N 1
ATOM 930 C CA . GLN A 1 121 ? -16.471 -5.392 -7.111 1.00 39.38 121 GLN A CA 1
ATOM 931 C C . GLN A 1 121 ? -17.883 -5.911 -6.817 1.00 39.38 121 GLN A C 1
ATOM 933 O O . GLN A 1 121 ? -18.111 -7.118 -6.755 1.00 39.38 121 GLN A O 1
ATOM 938 N N . GLY A 1 122 ? -18.794 -4.975 -6.539 1.00 35.44 122 GLY A N 1
ATOM 939 C CA . GLY A 1 122 ? -20.238 -5.220 -6.548 1.00 35.44 122 GLY A CA 1
ATOM 940 C C . GLY A 1 122 ? -20.790 -5.356 -7.960 1.00 35.44 122 GLY A C 1
ATOM 941 O O . GLY A 1 122 ? -20.170 -4.792 -8.891 1.00 35.44 122 GLY A O 1
#